Protein AF-A0A447KMH9-F1 (afdb_monomer_lite)

Radius of gyration: 15.96 Å; chains: 1; bounding box: 32×30×39 Å

Sequence (68 aa):
MLDALREVAGEQVSGLVRFEANEAINRIVASWPGNFDVRRALAMGFVADENFQQAIRAFMREQQQGGN

Secondary structure (D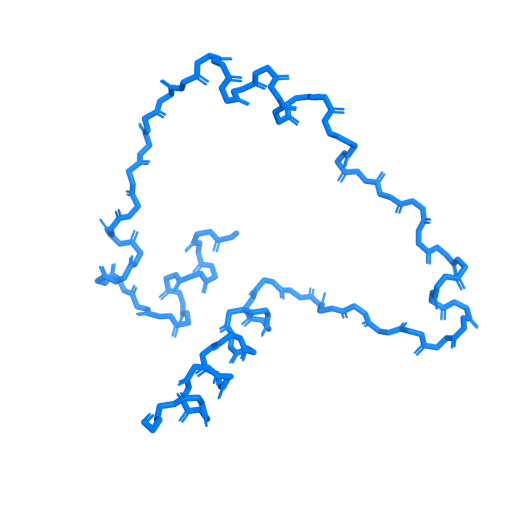SSP, 8-state):
-HHHHHHHHHHHHHTT------HHHHHHHTTS-S----HHHHHTT----SSHHHHHHHHHHHHHHS--

Organism: Serratia odorifera (NCBI:txid618)

pLDDT: mean 92.86, std 10.1, range [41.72, 98.06]

Structure (mmCIF, N/CA/C/O backbone):
data_AF-A0A447KMH9-F1
#
_entry.id   AF-A0A447KMH9-F1
#
loop_
_atom_site.group_PDB
_atom_site.id
_atom_site.type_symbol
_atom_site.label_atom_id
_atom_site.label_alt_id
_atom_site.label_comp_id
_atom_site.label_asym_id
_atom_site.label_entity_id
_atom_site.label_seq_id
_atom_site.pdbx_PDB_ins_code
_atom_site.Cartn_x
_atom_site.Cartn_y
_atom_site.Cartn_z
_atom_site.occupancy
_atom_site.B_iso_or_equiv
_atom_site.auth_seq_id
_atom_site.auth_comp_id
_atom_site.auth_asym_id
_atom_site.auth_atom_id
_atom_site.pdbx_PDB_model_num
ATOM 1 N N . MET A 1 1 ? -5.552 -3.327 -1.636 1.00 91.50 1 MET A N 1
ATOM 2 C CA . MET A 1 1 ? -4.838 -3.038 -0.370 1.00 91.50 1 MET A CA 1
ATOM 3 C C . MET A 1 1 ? -5.684 -3.396 0.844 1.00 91.50 1 MET A C 1
ATOM 5 O O . MET A 1 1 ? -5.275 -4.276 1.582 1.00 91.50 1 MET A O 1
ATOM 9 N N . LEU A 1 2 ? -6.829 -2.740 1.077 1.00 96.06 2 LEU A N 1
ATOM 10 C CA . LEU A 1 2 ? -7.621 -2.995 2.290 1.00 96.06 2 LEU A CA 1
ATOM 11 C C . LEU A 1 2 ? -8.195 -4.414 2.345 1.00 96.06 2 LEU A C 1
ATOM 13 O O . LEU A 1 2 ? -8.196 -5.012 3.414 1.00 96.06 2 LEU A O 1
ATOM 17 N N . ASP A 1 3 ? -8.560 -4.995 1.200 1.00 97.62 3 ASP A N 1
ATOM 18 C CA . ASP A 1 3 ? -8.927 -6.416 1.131 1.00 97.62 3 ASP A CA 1
ATOM 19 C C . ASP A 1 3 ? -7.776 -7.330 1.553 1.00 97.62 3 ASP A C 1
ATOM 21 O O . ASP A 1 3 ? -7.962 -8.191 2.401 1.00 97.62 3 ASP A O 1
ATOM 25 N N . ALA A 1 4 ? -6.561 -7.073 1.058 1.00 97.69 4 ALA A N 1
ATOM 26 C CA . ALA A 1 4 ? -5.363 -7.803 1.469 1.00 97.69 4 ALA A CA 1
ATOM 27 C C . ALA A 1 4 ? -5.087 -7.660 2.979 1.00 97.69 4 ALA A C 1
ATOM 29 O O . ALA A 1 4 ? -4.696 -8.627 3.628 1.00 97.69 4 ALA A O 1
ATOM 30 N N . LEU A 1 5 ? -5.320 -6.473 3.555 1.00 97.62 5 LEU A N 1
ATOM 31 C CA . LEU A 1 5 ? -5.215 -6.253 5.001 1.00 97.62 5 LEU A CA 1
ATOM 32 C C . LEU A 1 5 ? -6.246 -7.082 5.770 1.00 97.62 5 LEU A C 1
ATOM 34 O O . LEU A 1 5 ? -5.883 -7.750 6.733 1.00 97.62 5 LEU A O 1
ATOM 38 N N . ARG A 1 6 ? -7.504 -7.084 5.324 1.00 97.62 6 ARG A N 1
ATOM 39 C CA . ARG A 1 6 ? -8.572 -7.896 5.914 1.00 97.62 6 ARG A CA 1
ATOM 40 C C . ARG A 1 6 ? -8.278 -9.394 5.809 1.00 97.62 6 ARG A C 1
ATOM 42 O O . ARG A 1 6 ? -8.445 -10.108 6.789 1.00 97.62 6 ARG A O 1
ATOM 49 N N . GLU A 1 7 ? -7.805 -9.868 4.661 1.00 97.62 7 GLU A N 1
ATOM 50 C CA . GLU A 1 7 ? -7.451 -11.276 4.435 1.00 97.62 7 GLU A CA 1
ATOM 51 C C . GLU A 1 7 ? -6.293 -11.746 5.325 1.00 97.62 7 GLU A C 1
ATOM 53 O O . GLU A 1 7 ? -6.304 -12.875 5.811 1.00 97.62 7 GLU A O 1
ATOM 58 N N . VAL A 1 8 ? -5.272 -10.904 5.524 1.00 97.50 8 VAL A N 1
ATOM 59 C CA . VAL A 1 8 ? -4.053 -11.288 6.252 1.00 97.50 8 VAL A CA 1
ATOM 60 C C . VAL A 1 8 ? -4.168 -11.042 7.758 1.00 97.50 8 VAL A C 1
ATOM 62 O O . VAL A 1 8 ? -3.694 -11.868 8.535 1.00 97.50 8 VAL A O 1
ATOM 65 N N . ALA A 1 9 ? -4.771 -9.924 8.168 1.00 95.25 9 ALA A N 1
ATOM 66 C CA . ALA A 1 9 ? -4.813 -9.460 9.559 1.00 95.25 9 ALA A CA 1
ATOM 67 C C . ALA A 1 9 ? -6.218 -9.506 10.193 1.00 95.25 9 ALA A C 1
ATOM 69 O O . ALA A 1 9 ? -6.363 -9.235 11.385 1.00 95.25 9 ALA A O 1
ATOM 70 N N . GLY A 1 10 ? -7.247 -9.877 9.427 1.00 97.06 10 GLY A N 1
ATOM 71 C CA . GLY A 1 10 ? -8.618 -10.053 9.901 1.00 97.06 10 GLY A CA 1
ATOM 72 C C . GLY A 1 10 ? -9.464 -8.776 9.925 1.00 97.06 10 GLY A C 1
ATOM 73 O O . GLY A 1 10 ? -8.971 -7.648 9.837 1.00 97.06 10 GLY A O 1
ATOM 74 N N . GLU A 1 11 ? -10.776 -8.975 10.087 1.00 97.12 11 GLU A N 1
ATOM 75 C CA . GLU A 1 11 ? -11.795 -7.914 10.076 1.00 97.12 11 GLU A CA 1
ATOM 76 C C . GLU A 1 11 ? -11.511 -6.835 11.131 1.00 97.12 11 GLU A C 1
ATOM 78 O O . GLU A 1 11 ? -11.578 -5.642 10.842 1.00 97.12 11 GLU A O 1
ATOM 83 N N . GLN A 1 12 ? -11.118 -7.257 12.338 1.00 97.25 12 GLN A N 1
ATOM 84 C CA . GLN A 1 12 ? -10.870 -6.376 13.483 1.00 97.25 12 GLN A CA 1
ATOM 85 C C . GLN A 1 12 ? -9.801 -5.321 13.179 1.00 97.25 12 GLN A C 1
ATOM 87 O O . GLN A 1 12 ? -10.000 -4.147 13.472 1.00 97.25 12 GLN A O 1
ATOM 92 N N . VAL A 1 13 ? -8.689 -5.727 12.557 1.00 96.56 13 VAL A N 1
ATOM 93 C CA . VAL A 1 13 ? -7.597 -4.815 12.190 1.00 96.56 13 VAL A CA 1
ATOM 94 C C . VAL A 1 13 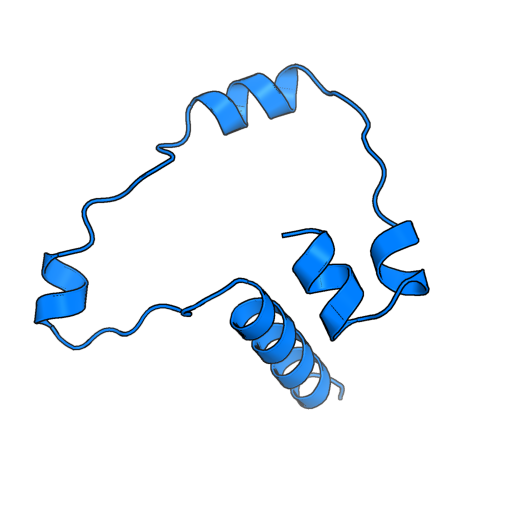? -8.019 -3.918 11.032 1.00 96.56 13 VAL A C 1
ATOM 96 O O . VAL A 1 13 ? -7.790 -2.711 11.073 1.00 96.56 13 VAL A O 1
ATOM 99 N N . SER A 1 14 ? -8.680 -4.481 10.016 1.00 97.00 14 SER A N 1
ATOM 100 C CA . SER A 1 14 ? -9.156 -3.693 8.874 1.00 97.00 14 SER A CA 1
ATOM 101 C C . SER A 1 14 ? -10.187 -2.626 9.272 1.00 97.00 14 SER A C 1
ATOM 103 O O . SER A 1 14 ? -10.184 -1.535 8.706 1.00 97.00 14 SER A O 1
ATOM 105 N N . GLY A 1 15 ? -11.002 -2.895 10.299 1.00 97.19 15 GLY A N 1
ATOM 106 C CA . GLY A 1 15 ? -12.013 -1.978 10.827 1.00 97.19 15 GLY A CA 1
ATOM 107 C C . GLY A 1 15 ? -11.453 -0.761 11.571 1.00 97.19 15 GLY A C 1
ATOM 108 O O . GLY A 1 15 ? -12.207 0.158 11.881 1.00 97.19 15 GLY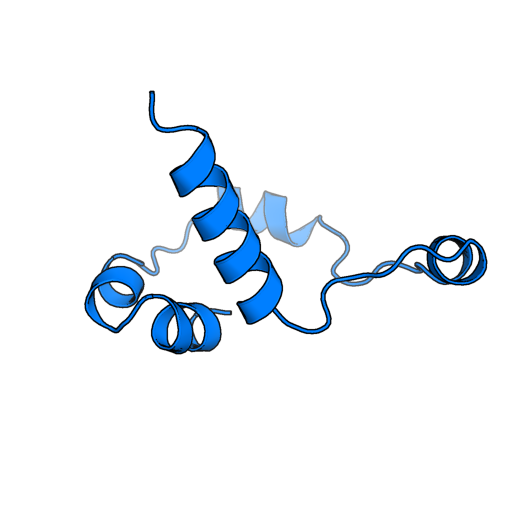 A O 1
ATOM 109 N N . LEU A 1 16 ? -10.145 -0.716 11.843 1.00 97.31 16 LEU A N 1
ATOM 110 C CA . LEU A 1 16 ? -9.494 0.458 12.434 1.00 97.31 16 LEU A CA 1
ATOM 111 C C . LEU A 1 16 ? -9.277 1.590 11.417 1.00 97.31 16 LEU A C 1
ATOM 113 O O . LEU A 1 16 ? -9.027 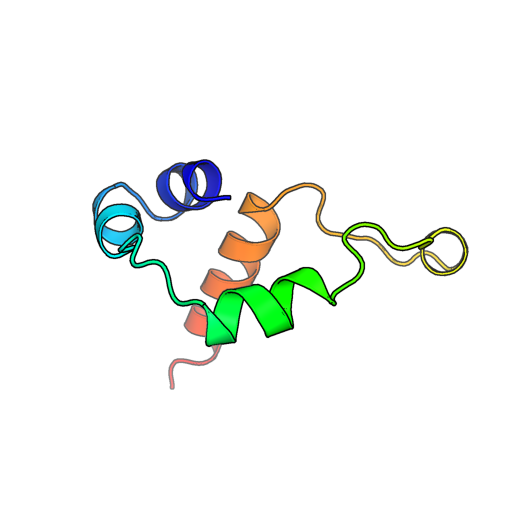2.731 11.810 1.00 97.31 16 LEU A O 1
ATOM 117 N N . VAL A 1 17 ? -9.353 1.293 10.116 1.00 96.69 17 VAL A N 1
ATOM 118 C CA . VAL A 1 17 ? -9.145 2.279 9.053 1.00 96.69 17 VAL A CA 1
ATOM 119 C C . VAL A 1 17 ? -10.361 3.199 8.944 1.00 96.69 17 VAL A C 1
ATOM 121 O O . VAL A 1 17 ? -11.491 2.741 8.791 1.00 96.69 17 VAL A O 1
ATOM 124 N N . ARG A 1 18 ? -10.123 4.516 8.968 1.00 96.50 18 ARG A N 1
ATOM 125 C CA . ARG A 1 18 ? -11.148 5.546 8.748 1.00 96.50 18 ARG A CA 1
ATOM 126 C C . ARG A 1 18 ? -10.893 6.294 7.445 1.00 96.50 18 ARG A C 1
ATOM 128 O O . ARG A 1 18 ? -9.758 6.661 7.146 1.00 96.50 18 ARG A O 1
ATOM 135 N N . PHE A 1 19 ? -11.957 6.538 6.685 1.00 95.19 19 PHE A N 1
ATOM 136 C CA . PHE A 1 19 ? -11.902 7.299 5.437 1.00 95.19 19 PHE A CA 1
ATOM 137 C C . PHE A 1 19 ? -12.272 8.756 5.696 1.00 95.19 19 PHE A C 1
ATOM 139 O O . PHE A 1 19 ? -13.430 9.150 5.586 1.00 95.19 19 PHE A O 1
ATOM 146 N N . GLU A 1 20 ? -11.270 9.551 6.052 1.00 97.06 20 GLU A N 1
ATOM 147 C CA . GLU A 1 20 ? -11.421 10.978 6.333 1.00 97.06 20 GLU A CA 1
ATOM 148 C C . GLU A 1 20 ? -10.634 11.773 5.288 1.00 97.06 20 GLU A C 1
ATOM 150 O O . GLU A 1 20 ? -9.402 11.763 5.266 1.00 97.06 20 GLU A O 1
ATOM 155 N N . ALA A 1 21 ? -11.348 12.428 4.371 1.00 95.50 21 ALA A N 1
ATOM 156 C CA . ALA A 1 21 ? -10.715 13.193 3.306 1.00 95.50 21 ALA A CA 1
ATOM 157 C C . ALA A 1 21 ? -9.986 14.420 3.873 1.00 95.50 21 ALA A C 1
ATOM 159 O O . ALA A 1 21 ? -10.544 15.190 4.653 1.00 95.50 21 ALA A O 1
ATOM 160 N N . ASN A 1 22 ? -8.747 14.630 3.428 1.00 98.06 22 ASN A N 1
ATOM 161 C CA . ASN A 1 22 ? -7.941 15.784 3.800 1.00 98.06 22 ASN A CA 1
ATOM 162 C C . ASN A 1 22 ? -7.280 16.376 2.552 1.00 98.06 22 ASN A C 1
ATOM 164 O O . ASN A 1 22 ? -6.457 15.735 1.898 1.00 98.06 22 ASN A O 1
ATOM 168 N N . GLU A 1 23 ? -7.624 17.621 2.230 1.00 97.31 23 GLU A N 1
ATOM 169 C CA . GLU A 1 23 ? -7.150 18.279 1.012 1.00 97.31 23 GLU A CA 1
ATOM 170 C C . GLU A 1 23 ? -5.634 18.492 0.978 1.00 97.31 23 GLU A C 1
ATOM 172 O O . GLU A 1 23 ? -5.028 18.411 -0.090 1.00 97.31 23 GLU A O 1
ATOM 177 N N . ALA A 1 24 ? -5.003 18.760 2.125 1.00 97.50 24 ALA A N 1
ATOM 178 C CA . ALA A 1 24 ? -3.556 18.943 2.186 1.00 97.50 24 ALA A CA 1
ATOM 179 C C . ALA A 1 24 ? -2.824 17.629 1.887 1.00 97.50 24 ALA A C 1
ATOM 181 O O . ALA A 1 24 ? -1.883 17.628 1.094 1.00 97.50 24 ALA A O 1
ATOM 182 N N . ILE A 1 25 ? -3.302 16.512 2.447 1.00 96.94 25 ILE A N 1
ATOM 183 C CA . ILE A 1 25 ? -2.781 15.173 2.141 1.00 96.94 25 ILE A CA 1
ATOM 184 C C . ILE A 1 25 ? -2.999 14.853 0.660 1.00 96.94 25 ILE A C 1
ATOM 186 O O . ILE A 1 25 ? -2.054 14.459 -0.021 1.00 96.94 25 ILE A O 1
ATOM 190 N N . ASN A 1 26 ? -4.202 15.098 0.132 1.00 96.88 26 ASN A N 1
ATOM 191 C CA . ASN A 1 26 ? -4.515 14.827 -1.271 1.00 96.88 26 ASN A CA 1
ATOM 192 C C . ASN A 1 26 ? -3.597 15.590 -2.231 1.00 96.88 26 ASN A C 1
ATOM 194 O O . ASN A 1 26 ? -3.120 15.003 -3.197 1.00 96.88 26 ASN A O 1
ATOM 198 N N . ARG A 1 27 ? -3.296 16.869 -1.959 1.00 97.25 27 ARG A N 1
ATOM 199 C CA . ARG A 1 27 ? -2.356 17.653 -2.781 1.00 97.25 27 ARG A CA 1
ATOM 200 C C . ARG A 1 27 ? -0.951 17.053 -2.799 1.00 97.25 27 ARG A C 1
ATOM 202 O O . ARG A 1 27 ? -0.318 17.050 -3.849 1.00 97.25 27 ARG A O 1
ATOM 209 N N . ILE A 1 28 ? -0.473 16.544 -1.663 1.00 96.81 28 ILE A N 1
ATOM 210 C CA . ILE A 1 28 ? 0.843 15.899 -1.577 1.00 96.81 28 ILE A CA 1
ATOM 211 C C . ILE A 1 28 ? 0.826 14.590 -2.367 1.00 96.81 28 ILE A C 1
ATOM 213 O O . ILE A 1 28 ? 1.637 14.411 -3.271 1.00 96.81 28 ILE A O 1
ATOM 217 N N . VAL A 1 29 ? -0.122 13.700 -2.074 1.00 95.50 29 VAL A N 1
ATOM 218 C CA . VAL A 1 29 ? -0.175 12.359 -2.674 1.00 95.50 29 VAL A CA 1
ATOM 219 C C . VAL A 1 29 ? -0.423 12.422 -4.184 1.00 95.50 29 VAL A C 1
ATOM 221 O O . VAL A 1 29 ? 0.188 11.664 -4.929 1.00 95.50 29 VAL A O 1
ATOM 224 N N . ALA A 1 30 ? -1.240 13.366 -4.665 1.00 95.38 30 ALA A N 1
ATOM 225 C CA . ALA A 1 30 ? -1.496 13.554 -6.096 1.00 95.38 30 ALA A CA 1
ATOM 226 C C . ALA A 1 30 ? -0.253 13.977 -6.901 1.00 95.38 30 ALA A C 1
ATOM 228 O O . ALA A 1 30 ? -0.238 13.832 -8.121 1.00 95.38 30 ALA A O 1
ATOM 229 N N . SER A 1 31 ? 0.786 14.498 -6.239 1.00 94.31 31 SER A N 1
ATOM 230 C CA . SER A 1 31 ? 2.057 14.841 -6.887 1.00 94.31 31 SER A CA 1
ATOM 231 C C . SER A 1 31 ? 2.983 13.636 -7.082 1.00 94.31 31 SER A C 1
ATOM 233 O O . SER A 1 31 ? 3.972 13.732 -7.809 1.00 94.31 31 SER A O 1
ATOM 235 N N . TRP A 1 32 ? 2.693 12.504 -6.434 1.00 95.81 32 TRP A N 1
ATOM 236 C CA . TRP A 1 32 ? 3.545 11.325 -6.497 1.00 95.81 32 TRP A CA 1
ATOM 237 C 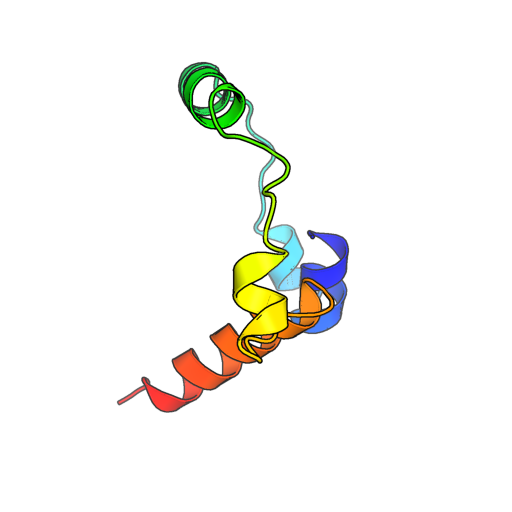C . TRP A 1 32 ? 3.284 10.525 -7.780 1.00 95.81 32 TRP A C 1
ATOM 239 O O . TRP A 1 32 ? 2.131 10.320 -8.163 1.00 95.81 32 TRP A O 1
ATOM 249 N N . PRO A 1 33 ? 4.335 10.033 -8.456 1.00 93.12 33 PRO A N 1
ATOM 250 C CA . PRO A 1 33 ? 4.169 9.175 -9.622 1.00 93.12 33 PRO A CA 1
ATOM 251 C C . PRO A 1 33 ? 3.549 7.829 -9.218 1.00 93.12 33 PRO A C 1
ATOM 253 O O . PRO A 1 33 ? 4.080 7.113 -8.373 1.00 93.12 33 PRO A O 1
ATOM 256 N N . GLY A 1 34 ? 2.424 7.474 -9.844 1.00 87.88 34 GLY A N 1
ATOM 257 C CA . GLY A 1 34 ? 1.707 6.223 -9.563 1.00 87.88 34 GLY A CA 1
ATOM 258 C C . GLY A 1 34 ? 2.299 4.973 -10.225 1.00 87.88 34 GLY A C 1
ATOM 259 O O . GLY A 1 34 ? 1.942 3.862 -9.848 1.00 87.88 34 GLY A O 1
ATOM 260 N N . ASN A 1 35 ? 3.189 5.131 -11.210 1.00 89.00 35 ASN A N 1
ATOM 261 C CA . ASN A 1 35 ? 3.861 4.023 -11.885 1.00 89.00 35 ASN A CA 1
ATOM 262 C C . ASN A 1 35 ? 5.322 4.386 -12.168 1.00 89.00 35 ASN A C 1
ATOM 264 O O . ASN A 1 35 ? 5.602 5.459 -12.706 1.00 89.00 35 ASN A O 1
ATOM 268 N N . PHE A 1 36 ? 6.237 3.481 -11.833 1.00 89.94 36 PHE A N 1
ATOM 269 C CA . PHE A 1 36 ? 7.672 3.660 -12.019 1.00 89.94 36 PHE A CA 1
ATOM 270 C C . PHE A 1 36 ? 8.190 2.698 -13.082 1.00 89.94 36 PHE A C 1
ATOM 272 O O . PHE A 1 36 ? 7.849 1.516 -13.091 1.00 89.94 36 PHE A O 1
ATOM 279 N N . ASP A 1 37 ? 9.080 3.183 -13.946 1.00 94.25 37 ASP A N 1
ATOM 280 C CA . ASP A 1 37 ? 9.856 2.294 -14.802 1.00 94.25 37 ASP A CA 1
ATOM 281 C C . ASP A 1 37 ? 10.946 1.602 -13.977 1.00 94.25 37 ASP A C 1
ATOM 283 O O . ASP A 1 37 ? 12.008 2.162 -13.701 1.00 94.25 37 ASP A O 1
ATOM 287 N N . VAL A 1 38 ? 10.665 0.362 -13.582 1.00 94.12 38 VAL A N 1
ATOM 288 C CA . VAL A 1 38 ? 11.562 -0.466 -12.766 1.00 94.12 38 VAL A CA 1
ATOM 289 C C . VAL A 1 38 ? 12.352 -1.491 -13.585 1.00 94.12 38 VAL A C 1
ATOM 291 O O . VAL A 1 38 ? 13.030 -2.343 -13.010 1.00 94.12 38 VAL A O 1
ATOM 294 N N . ARG A 1 39 ? 12.330 -1.413 -14.926 1.00 96.50 39 ARG A N 1
ATOM 295 C CA . ARG A 1 39 ? 12.955 -2.417 -15.815 1.00 96.50 39 ARG A CA 1
ATOM 296 C C . ARG A 1 39 ? 14.425 -2.671 -15.490 1.00 96.50 39 ARG A C 1
ATOM 298 O O . ARG A 1 39 ? 14.869 -3.815 -15.491 1.00 96.50 39 ARG A O 1
ATOM 305 N N . ARG A 1 40 ? 15.179 -1.613 -15.174 1.00 97.06 40 ARG A N 1
ATOM 306 C CA . ARG A 1 40 ? 16.601 -1.724 -14.818 1.00 97.06 40 ARG A CA 1
ATOM 307 C C . ARG A 1 40 ? 16.820 -2.518 -13.529 1.00 97.06 40 ARG A C 1
ATOM 309 O O . ARG A 1 40 ? 17.748 -3.314 -13.478 1.00 97.06 40 ARG A O 1
ATOM 316 N N . ALA A 1 41 ? 16.003 -2.299 -12.499 1.00 96.62 41 ALA A N 1
ATOM 317 C CA . ALA A 1 41 ? 16.126 -3.019 -11.232 1.00 96.62 41 ALA A CA 1
ATOM 318 C C . ALA A 1 41 ? 15.839 -4.512 -11.431 1.00 96.62 41 ALA A C 1
ATOM 320 O O . ALA A 1 41 ? 16.633 -5.354 -11.021 1.00 96.62 41 ALA A O 1
ATOM 321 N N . LEU A 1 42 ? 14.772 -4.832 -12.165 1.00 95.75 42 LEU A N 1
ATOM 322 C CA . LEU A 1 42 ? 14.430 -6.214 -12.500 1.00 95.75 42 LEU A CA 1
ATOM 323 C C . LEU A 1 42 ? 15.548 -6.902 -13.300 1.00 95.75 42 LEU A C 1
ATOM 325 O O . LEU A 1 42 ? 15.920 -8.031 -12.994 1.00 95.75 42 LEU A O 1
ATOM 329 N N . ALA A 1 43 ? 16.156 -6.205 -14.267 1.00 97.44 43 ALA A N 1
ATOM 330 C CA . ALA A 1 43 ? 17.286 -6.729 -15.041 1.00 97.44 43 ALA A CA 1
ATOM 331 C C . ALA A 1 43 ? 18.538 -7.020 -14.189 1.00 97.44 43 ALA A C 1
ATOM 333 O O . ALA A 1 43 ? 19.376 -7.824 -14.587 1.00 97.44 43 ALA A O 1
ATOM 334 N N . MET A 1 44 ? 18.665 -6.385 -13.021 1.00 97.69 44 MET A N 1
ATOM 335 C CA . MET A 1 44 ? 19.741 -6.639 -12.057 1.00 97.69 44 MET A CA 1
ATOM 336 C C . MET A 1 44 ? 19.393 -7.746 -11.044 1.00 97.69 44 MET A C 1
ATOM 338 O O . MET A 1 44 ? 20.177 -7.993 -10.133 1.00 97.69 44 MET A O 1
ATOM 342 N N . GLY A 1 45 ? 18.242 -8.411 -11.184 1.00 97.50 45 GLY A N 1
ATOM 343 C CA . GLY A 1 45 ? 17.820 -9.510 -10.311 1.00 97.50 45 GLY A CA 1
ATOM 344 C C . GLY A 1 45 ? 17.101 -9.077 -9.031 1.00 97.50 45 GLY A C 1
ATOM 345 O O . GLY A 1 45 ? 16.860 -9.916 -8.166 1.00 97.50 45 GLY A O 1
ATOM 346 N N . PHE A 1 46 ? 16.740 -7.796 -8.894 1.00 96.56 46 PHE A N 1
ATOM 347 C CA . PHE A 1 46 ? 15.859 -7.367 -7.807 1.00 96.56 46 PHE A CA 1
ATOM 348 C C . PHE A 1 46 ? 14.457 -7.947 -8.012 1.00 96.56 46 PHE A C 1
ATOM 350 O O . PHE A 1 46 ? 13.953 -7.993 -9.135 1.00 96.56 46 PHE A O 1
ATOM 357 N N . VAL A 1 47 ? 13.818 -8.342 -6.913 1.00 93.62 47 VAL A N 1
ATOM 358 C CA . VAL A 1 47 ? 12.465 -8.905 -6.900 1.00 93.62 47 VAL A CA 1
ATOM 359 C C . VAL A 1 47 ? 11.562 -7.973 -6.102 1.00 93.62 47 VAL A C 1
ATOM 361 O O . VAL A 1 47 ? 11.934 -7.528 -5.018 1.00 93.62 47 VAL A O 1
ATOM 364 N N . ALA A 1 48 ? 10.397 -7.659 -6.660 1.00 91.25 48 ALA A N 1
ATOM 365 C CA . ALA A 1 48 ? 9.349 -6.919 -5.969 1.00 91.25 48 ALA A CA 1
ATOM 366 C C . ALA A 1 48 ? 8.341 -7.893 -5.350 1.00 91.25 48 ALA A C 1
ATOM 368 O O . ALA A 1 48 ? 8.158 -9.000 -5.859 1.00 91.25 48 ALA A O 1
ATOM 369 N N . ASP A 1 49 ? 7.651 -7.458 -4.298 1.00 91.75 49 ASP A N 1
ATOM 370 C CA . ASP A 1 49 ? 6.489 -8.181 -3.791 1.00 91.75 49 ASP A CA 1
ATOM 371 C C . ASP A 1 49 ? 5.441 -8.340 -4.902 1.00 91.75 49 ASP A C 1
ATOM 373 O O . ASP A 1 49 ? 5.071 -7.375 -5.575 1.00 91.75 49 ASP A O 1
ATOM 377 N N . GLU A 1 50 ? 4.923 -9.555 -5.083 1.00 91.00 50 GLU A N 1
ATOM 378 C CA . GLU A 1 50 ? 3.936 -9.837 -6.136 1.00 91.00 50 GLU A CA 1
ATOM 379 C C . GLU A 1 50 ? 2.562 -9.232 -5.826 1.00 91.00 50 GLU A C 1
ATOM 381 O O . GLU A 1 50 ? 1.738 -9.021 -6.715 1.00 91.00 50 GLU A O 1
ATOM 386 N N . ASN A 1 51 ? 2.282 -9.003 -4.542 1.00 94.88 51 ASN A N 1
ATOM 387 C CA . ASN A 1 51 ? 1.021 -8.466 -4.063 1.00 94.88 51 ASN A CA 1
ATOM 388 C C . ASN A 1 51 ? 1.173 -7.841 -2.672 1.00 94.88 51 ASN A C 1
ATOM 390 O O . ASN A 1 51 ? 2.157 -8.035 -1.960 1.00 94.88 51 ASN A O 1
ATOM 394 N N . PHE A 1 52 ? 0.143 -7.102 -2.267 1.00 95.50 52 PHE A N 1
ATOM 395 C CA . PHE A 1 52 ? 0.140 -6.369 -1.004 1.00 95.50 52 PHE A CA 1
ATOM 396 C C . PHE A 1 52 ? 0.122 -7.294 0.228 1.00 95.50 52 PHE A C 1
ATOM 398 O O . PHE A 1 52 ? 0.592 -6.905 1.297 1.00 95.50 52 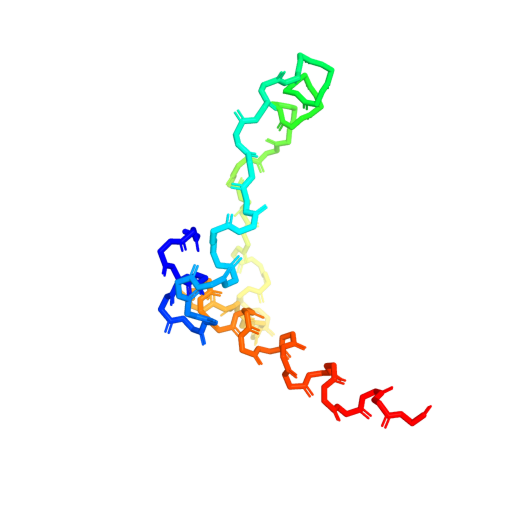PHE A O 1
ATOM 405 N N . GLN A 1 53 ? -0.390 -8.525 0.099 1.00 97.38 53 GLN A N 1
ATOM 406 C CA . GLN A 1 53 ? -0.390 -9.516 1.176 1.00 97.38 53 GLN A CA 1
ATOM 407 C C . GLN A 1 53 ? 1.041 -9.900 1.576 1.00 97.38 53 GLN A C 1
ATOM 409 O O . GLN A 1 53 ? 1.296 -10.090 2.767 1.00 97.38 53 GLN A O 1
ATOM 414 N N . GLN A 1 54 ? 1.977 -9.996 0.621 1.00 96.88 54 GLN A N 1
ATOM 415 C CA . GLN A 1 54 ? 3.381 -10.294 0.927 1.00 96.88 54 GLN A CA 1
ATOM 416 C C . GLN A 1 54 ? 4.007 -9.203 1.805 1.00 96.88 54 GLN A C 1
ATOM 418 O O . GLN A 1 54 ? 4.563 -9.530 2.855 1.00 96.88 54 GLN A O 1
ATOM 423 N N . ALA A 1 55 ? 3.799 -7.930 1.454 1.00 95.56 55 ALA A N 1
ATOM 424 C CA . ALA A 1 55 ? 4.282 -6.787 2.230 1.00 95.56 55 ALA A CA 1
ATOM 425 C C . ALA A 1 55 ? 3.722 -6.771 3.668 1.00 95.56 55 ALA A C 1
ATOM 427 O O . ALA A 1 55 ? 4.471 -6.596 4.629 1.00 95.56 55 ALA A O 1
ATOM 428 N N . ILE A 1 56 ? 2.420 -7.038 3.847 1.00 96.06 56 ILE A N 1
ATOM 429 C CA . ILE A 1 56 ? 1.803 -7.120 5.186 1.00 96.06 56 ILE A CA 1
ATOM 430 C C . ILE A 1 56 ? 2.425 -8.261 6.003 1.00 96.06 56 ILE A C 1
ATOM 432 O O . ILE A 1 56 ? 2.792 -8.072 7.164 1.00 96.06 56 ILE A O 1
ATOM 436 N N . ARG A 1 57 ? 2.575 -9.452 5.406 1.00 95.69 57 ARG A N 1
ATOM 437 C CA . ARG A 1 57 ? 3.184 -10.606 6.088 1.00 95.69 57 ARG A CA 1
ATOM 438 C C . ARG A 1 57 ? 4.650 -10.351 6.439 1.00 95.69 57 ARG A C 1
ATOM 440 O O . ARG A 1 57 ? 5.089 -10.816 7.488 1.00 95.69 57 ARG A O 1
ATOM 447 N N . ALA A 1 58 ? 5.399 -9.643 5.591 1.00 95.00 58 ALA A N 1
ATOM 448 C CA . ALA A 1 58 ? 6.779 -9.248 5.868 1.00 95.00 58 ALA A CA 1
ATOM 449 C C . ALA A 1 58 ? 6.861 -8.343 7.101 1.00 95.00 58 ALA A C 1
ATOM 451 O O . ALA A 1 58 ? 7.548 -8.701 8.057 1.00 95.00 58 ALA A O 1
ATOM 452 N N . PHE A 1 59 ? 6.054 -7.280 7.145 1.00 94.62 59 PHE A N 1
ATOM 453 C CA . PHE A 1 59 ? 5.973 -6.390 8.303 1.00 94.62 59 PHE A CA 1
ATOM 454 C C . PHE A 1 59 ? 5.632 -7.144 9.597 1.00 94.62 59 PHE A C 1
ATOM 456 O O . PHE A 1 59 ? 6.301 -6.972 10.612 1.00 94.62 59 PHE A O 1
ATOM 463 N N . MET A 1 60 ? 4.633 -8.035 9.572 1.00 94.25 60 MET A N 1
ATOM 464 C CA . MET A 1 60 ? 4.268 -8.827 10.755 1.00 94.25 60 MET A CA 1
ATOM 465 C C . MET A 1 60 ? 5.426 -9.702 11.257 1.00 94.25 60 MET A C 1
ATOM 467 O O . MET A 1 60 ? 5.639 -9.783 12.466 1.00 94.25 60 MET A O 1
ATOM 471 N N . ARG A 1 61 ? 6.188 -10.337 10.352 1.00 94.75 61 ARG A N 1
ATOM 472 C CA . ARG A 1 61 ? 7.369 -11.137 10.724 1.00 94.75 61 ARG A CA 1
ATOM 473 C C . ARG A 1 61 ? 8.469 -10.281 11.346 1.00 94.75 61 ARG A C 1
ATOM 475 O O . ARG A 1 61 ? 9.099 -10.730 12.297 1.00 94.75 61 ARG A O 1
ATOM 482 N N . GLU A 1 62 ? 8.704 -9.084 10.816 1.00 93.38 62 GLU A N 1
ATOM 483 C CA . GLU A 1 62 ? 9.709 -8.150 11.339 1.00 93.38 62 GLU A CA 1
ATOM 484 C C . GLU A 1 62 ? 9.335 -7.650 12.739 1.00 93.38 62 GLU A C 1
ATOM 486 O O . GLU A 1 62 ? 10.160 -7.694 13.650 1.00 93.38 62 GLU A O 1
ATOM 491 N N . GLN A 1 63 ? 8.073 -7.263 12.956 1.00 89.75 63 GLN A N 1
ATOM 492 C CA . GLN A 1 63 ? 7.596 -6.814 14.271 1.00 89.75 63 GLN A CA 1
ATOM 493 C C . GLN A 1 63 ? 7.651 -7.924 15.332 1.00 89.75 63 GLN A C 1
ATOM 495 O O . GLN A 1 63 ? 7.922 -7.652 16.497 1.00 89.75 63 GLN A O 1
ATOM 500 N N . GLN A 1 64 ? 7.449 -9.184 14.939 1.00 77.56 64 GLN A N 1
ATOM 501 C CA . GLN A 1 64 ? 7.587 -10.336 15.839 1.00 77.56 64 GLN A CA 1
ATOM 502 C C . GLN A 1 64 ? 9.044 -10.612 16.246 1.00 77.56 64 GLN A C 1
ATOM 504 O O . GLN A 1 64 ? 9.275 -11.193 17.300 1.00 77.56 64 GLN A O 1
ATOM 509 N N . GLN A 1 65 ? 10.020 -10.200 15.432 1.00 65.88 65 GLN A N 1
ATOM 510 C CA . GLN A 1 65 ? 11.452 -10.377 15.704 1.00 65.88 65 GLN A CA 1
ATOM 511 C C . GLN A 1 65 ? 12.068 -9.188 16.461 1.00 65.88 65 GLN A C 1
ATOM 513 O O . GLN A 1 65 ? 13.092 -9.351 17.116 1.00 65.88 65 GLN A O 1
ATOM 518 N N . GLY A 1 66 ? 11.442 -8.008 16.394 1.00 60.00 66 GLY A N 1
ATOM 519 C CA . GLY A 1 66 ? 11.854 -6.792 17.108 1.00 60.00 66 GLY A CA 1
ATOM 520 C C . GLY A 1 66 ? 11.228 -6.605 18.497 1.00 60.00 66 GLY A C 1
ATOM 521 O O . GLY A 1 66 ? 11.476 -5.584 19.132 1.00 60.00 66 GLY A O 1
ATOM 522 N N . GLY A 1 67 ? 10.414 -7.555 18.967 1.00 54.22 67 GLY A N 1
ATOM 523 C CA . GLY A 1 67 ? 9.828 -7.543 20.307 1.00 54.22 67 GLY A CA 1
ATOM 524 C C . GLY A 1 67 ? 10.782 -8.104 21.363 1.00 54.22 67 GLY A C 1
ATOM 525 O O . GLY A 1 67 ? 10.612 -9.248 21.782 1.00 54.22 67 GLY A O 1
ATOM 526 N N . ASN A 1 68 ? 11.762 -7.302 21.785 1.00 41.72 68 ASN A N 1
ATOM 527 C CA . ASN A 1 68 ? 12.454 -7.460 23.068 1.00 41.72 68 ASN A CA 1
ATOM 528 C C . ASN A 1 68 ? 12.294 -6.191 23.905 1.00 41.72 68 ASN A C 1
ATOM 530 O O . ASN A 1 68 ? 12.863 -5.157 23.492 1.00 41.72 68 ASN A O 1
#

Foldseek 3Di:
DLVLCCVQVNPVRSVVDDDDDDPVVVVVVVPDDPDDDCVVVVVVVDDDDPDPNVVVVVVVVVVVVPPD